Protein AF-A0A7I8D4M9-F1 (afdb_monomer_lite)

Structure (mmCIF, N/CA/C/O backbone):
data_AF-A0A7I8D4M9-F1
#
_entry.id   AF-A0A7I8D4M9-F1
#
loop_
_atom_site.group_PDB
_atom_site.id
_atom_site.type_symbol
_atom_site.label_atom_id
_atom_site.label_alt_id
_atom_site.label_comp_id
_atom_site.label_asym_id
_atom_site.label_entity_id
_atom_site.label_seq_id
_atom_site.pdbx_PDB_ins_code
_atom_site.Cartn_x
_atom_site.Cartn_y
_atom_site.Cartn_z
_atom_site.occupancy
_atom_site.B_iso_or_equiv
_atom_site.auth_seq_id
_atom_site.auth_comp_id
_atom_site.auth_asym_id
_atom_site.auth_atom_id
_atom_site.pdbx_PDB_model_num
ATOM 1 N N . MET A 1 1 ? 9.112 -15.904 11.312 1.00 59.53 1 MET A N 1
ATOM 2 C CA . MET A 1 1 ? 8.149 -14.892 10.815 1.00 59.53 1 MET A CA 1
ATOM 3 C C . MET A 1 1 ? 8.445 -14.409 9.393 1.00 59.53 1 MET A C 1
ATOM 5 O O . MET A 1 1 ? 7.535 -14.481 8.584 1.00 59.53 1 MET A O 1
ATOM 9 N N . GLN A 1 2 ? 9.667 -13.976 9.039 1.00 61.62 2 GLN A N 1
ATOM 10 C CA . GLN A 1 2 ? 9.954 -13.484 7.671 1.00 61.62 2 GLN A CA 1
ATOM 11 C C . GLN A 1 2 ? 9.828 -14.543 6.557 1.00 61.62 2 GLN A C 1
ATOM 13 O O . GLN A 1 2 ? 9.344 -14.219 5.479 1.00 61.62 2 GLN A O 1
ATOM 18 N N . GLN A 1 3 ? 10.202 -15.807 6.803 1.00 69.31 3 GLN A N 1
ATOM 19 C CA . GLN A 1 3 ? 10.140 -16.847 5.761 1.00 69.31 3 GLN A CA 1
ATOM 20 C C . GLN A 1 3 ? 8.714 -17.118 5.256 1.00 69.31 3 GLN A C 1
ATOM 22 O O . GLN A 1 3 ? 8.524 -17.227 4.054 1.00 69.31 3 GLN A O 1
ATOM 27 N N . PHE A 1 4 ? 7.714 -17.163 6.143 1.00 75.75 4 PHE A N 1
ATOM 28 C CA . PHE A 1 4 ? 6.316 -17.372 5.742 1.00 75.75 4 PHE A CA 1
ATOM 29 C C . PHE A 1 4 ? 5.778 -16.189 4.929 1.00 75.75 4 PHE A C 1
ATOM 31 O O . PHE A 1 4 ? 5.164 -16.372 3.886 1.00 75.75 4 PHE A O 1
ATOM 38 N N . PHE A 1 5 ? 6.071 -14.966 5.375 1.00 74.75 5 PHE A N 1
ATOM 39 C CA . PHE A 1 5 ? 5.655 -13.738 4.697 1.00 74.75 5 PHE A CA 1
ATOM 40 C C . PHE A 1 5 ? 6.165 -13.666 3.248 1.00 74.75 5 PHE A C 1
ATOM 42 O O . PHE A 1 5 ? 5.432 -13.256 2.352 1.00 74.75 5 PHE A O 1
ATOM 49 N N . ASN A 1 6 ? 7.389 -14.144 3.006 1.00 77.62 6 ASN A N 1
ATOM 50 C CA . ASN A 1 6 ? 8.009 -14.170 1.681 1.00 77.62 6 ASN A CA 1
ATOM 51 C C . ASN A 1 6 ? 7.518 -15.310 0.772 1.00 77.62 6 ASN A C 1
ATOM 53 O O . ASN A 1 6 ? 7.795 -15.274 -0.422 1.00 77.62 6 ASN A O 1
ATOM 57 N N . GLN A 1 7 ? 6.806 -16.304 1.310 1.00 79.75 7 GLN A N 1
ATOM 58 C CA . GLN A 1 7 ? 6.222 -17.402 0.528 1.00 79.75 7 GLN A CA 1
ATOM 59 C C . GLN A 1 7 ? 4.813 -17.083 0.006 1.00 79.75 7 GLN A C 1
ATOM 61 O O . GLN A 1 7 ? 4.296 -17.817 -0.833 1.00 79.75 7 GLN A O 1
ATOM 66 N N . ILE A 1 8 ? 4.191 -15.997 0.477 1.00 82.12 8 ILE A N 1
ATOM 67 C CA . ILE A 1 8 ? 2.875 -15.554 0.006 1.00 82.12 8 ILE A CA 1
ATOM 68 C C . ILE A 1 8 ? 3.016 -14.981 -1.408 1.00 82.12 8 ILE A C 1
ATOM 70 O O . ILE A 1 8 ? 3.770 -14.032 -1.633 1.00 82.12 8 ILE A O 1
ATOM 74 N N . SER A 1 9 ? 2.277 -15.551 -2.360 1.00 79.88 9 SER A N 1
ATOM 75 C CA . SER A 1 9 ? 2.272 -15.115 -3.761 1.00 79.88 9 SER A CA 1
ATOM 76 C C . SER A 1 9 ? 1.596 -13.761 -3.974 1.00 79.88 9 SER A C 1
ATOM 78 O O . SER A 1 9 ? 1.937 -13.062 -4.932 1.00 79.88 9 SER A O 1
ATOM 80 N N . ASP A 1 10 ? 0.663 -13.401 -3.093 1.00 81.12 10 ASP A N 1
ATOM 81 C CA . ASP A 1 10 ? -0.030 -12.115 -3.111 1.00 81.12 10 ASP A CA 1
ATOM 82 C C . ASP A 1 10 ? 0.898 -10.969 -2.705 1.00 81.12 10 ASP A C 1
ATOM 84 O O . ASP A 1 10 ? 1.886 -11.150 -1.987 1.00 81.12 10 ASP A O 1
ATOM 88 N N . ILE A 1 11 ? 0.568 -9.763 -3.160 1.00 80.50 11 ILE A N 1
ATOM 89 C CA . ILE A 1 11 ? 1.278 -8.539 -2.789 1.00 80.50 11 ILE A CA 1
ATOM 90 C C . ILE A 1 11 ? 0.870 -8.169 -1.360 1.00 80.50 11 ILE A C 1
ATOM 92 O O . ILE A 1 11 ? -0.274 -7.790 -1.119 1.00 80.50 11 ILE A O 1
ATOM 96 N N . VAL A 1 12 ? 1.806 -8.254 -0.408 1.00 83.31 12 VAL A N 1
ATOM 97 C CA . VAL A 1 12 ? 1.542 -7.901 0.995 1.00 83.31 12 VAL A CA 1
ATOM 98 C C . VAL A 1 12 ? 2.494 -6.815 1.474 1.00 83.31 12 VAL A C 1
ATOM 100 O O . VAL A 1 12 ? 3.712 -6.998 1.524 1.00 83.31 12 VAL A O 1
ATOM 103 N N . VAL A 1 13 ? 1.920 -5.691 1.898 1.00 85.06 13 VAL A N 1
ATOM 104 C CA . VAL A 1 13 ? 2.640 -4.532 2.431 1.00 85.06 13 VAL A CA 1
ATOM 105 C C . VAL A 1 13 ? 2.193 -4.268 3.863 1.00 85.06 13 VAL A C 1
ATOM 107 O O . VAL A 1 13 ? 0.999 -4.231 4.153 1.00 85.06 13 VAL A O 1
ATOM 110 N N . ARG A 1 14 ? 3.153 -4.044 4.763 1.00 87.38 14 ARG A N 1
ATOM 111 C CA . ARG A 1 14 ? 2.895 -3.526 6.107 1.00 87.38 14 ARG A CA 1
ATOM 112 C C . ARG A 1 14 ? 3.229 -2.044 6.159 1.00 87.38 14 ARG A C 1
ATOM 114 O O . ARG A 1 14 ? 4.310 -1.620 5.738 1.00 87.38 14 ARG A O 1
ATOM 121 N N . MET A 1 15 ? 2.306 -1.277 6.725 1.00 89.31 15 MET A N 1
ATOM 122 C CA . MET A 1 15 ? 2.427 0.166 6.859 1.00 89.31 15 MET A CA 1
ATOM 123 C C . MET A 1 15 ? 2.257 0.591 8.312 1.00 89.31 15 MET A C 1
ATOM 125 O O . MET A 1 15 ? 1.446 0.021 9.043 1.00 89.31 15 MET A O 1
ATOM 129 N N . LYS A 1 16 ? 2.996 1.622 8.708 1.00 89.38 16 LYS A N 1
ATOM 130 C CA . LYS A 1 16 ? 2.790 2.327 9.968 1.00 89.38 16 LYS A CA 1
ATOM 131 C C . LYS A 1 16 ? 1.743 3.410 9.764 1.00 89.38 16 LYS A C 1
ATOM 133 O O . LYS A 1 16 ? 1.841 4.189 8.816 1.00 89.38 16 LYS A O 1
ATOM 138 N N . VAL A 1 17 ? 0.775 3.466 10.672 1.00 88.75 17 VAL A N 1
ATOM 139 C CA . VAL A 1 17 ? -0.164 4.587 10.767 1.00 88.75 17 VAL A CA 1
ATOM 140 C C . VAL A 1 17 ? 0.483 5.660 11.634 1.00 88.75 17 VAL A C 1
ATOM 142 O O . VAL A 1 17 ? 0.834 5.403 12.786 1.00 88.75 17 VAL A O 1
ATOM 145 N N . GLU A 1 18 ? 0.674 6.844 11.070 1.00 87.12 18 GLU A N 1
ATOM 146 C CA . GLU A 1 18 ? 1.172 8.021 11.775 1.00 87.12 18 GLU A CA 1
ATOM 147 C C . GLU A 1 18 ? 0.025 8.966 12.149 1.00 87.12 18 GLU A C 1
ATOM 149 O O . GLU A 1 18 ? -1.153 8.702 11.884 1.00 87.12 18 GLU A O 1
ATOM 154 N N . THR A 1 19 ? 0.367 10.077 12.803 1.00 81.19 19 THR A N 1
ATOM 155 C CA . THR A 1 19 ? -0.586 11.146 13.110 1.00 81.19 19 THR A CA 1
ATOM 156 C C . THR A 1 19 ? -1.288 11.625 11.840 1.00 81.19 19 THR A C 1
ATOM 158 O O . THR A 1 19 ? -0.706 11.604 10.757 1.00 81.19 19 THR A O 1
ATOM 161 N N . GLU A 1 20 ? -2.542 12.058 11.983 1.00 82.81 20 GLU A N 1
ATOM 162 C CA . GLU A 1 20 ? -3.356 12.591 10.877 1.00 82.81 20 GLU A CA 1
ATOM 163 C C . GLU A 1 20 ? -3.667 11.573 9.760 1.00 82.81 20 GLU A C 1
ATOM 165 O O . GLU A 1 20 ? -3.935 11.963 8.628 1.00 82.81 20 GLU A O 1
ATOM 170 N N . ASN A 1 21 ? -3.673 10.267 10.070 1.00 82.50 21 ASN A N 1
ATOM 171 C CA . ASN A 1 21 ? -3.902 9.188 9.095 1.00 82.50 21 ASN A CA 1
ATOM 172 C C . ASN A 1 21 ? -2.925 9.246 7.912 1.00 82.50 21 ASN A C 1
ATOM 174 O O . ASN A 1 21 ? -3.312 9.114 6.752 1.00 82.50 21 ASN A O 1
ATOM 178 N N . ARG A 1 22 ? -1.641 9.443 8.209 1.00 88.81 22 ARG A N 1
ATOM 179 C CA . ARG A 1 22 ? -0.566 9.297 7.224 1.00 88.81 22 ARG A CA 1
ATOM 180 C C . ARG A 1 22 ? -0.009 7.880 7.290 1.00 88.81 22 ARG A C 1
ATOM 182 O O . ARG A 1 22 ? 0.069 7.293 8.368 1.00 88.81 22 ARG A O 1
ATOM 189 N N . PHE A 1 23 ? 0.367 7.316 6.145 1.00 91.94 23 PHE A N 1
ATOM 190 C CA . PHE A 1 23 ? 0.731 5.901 6.045 1.00 91.94 23 PHE A CA 1
ATOM 191 C C . PHE A 1 23 ? 2.158 5.748 5.525 1.00 91.94 23 PHE A C 1
ATOM 193 O O . PHE A 1 23 ? 2.463 6.145 4.401 1.00 91.94 23 PHE A O 1
ATOM 200 N N . ARG A 1 24 ? 3.040 5.162 6.342 1.00 92.88 24 ARG A N 1
ATOM 201 C CA . ARG A 1 24 ? 4.459 4.953 6.017 1.00 92.88 24 ARG A CA 1
ATOM 202 C C . ARG A 1 24 ? 4.729 3.497 5.677 1.00 92.88 24 ARG A C 1
ATOM 204 O O . ARG A 1 24 ? 4.351 2.617 6.445 1.00 92.88 24 ARG A O 1
ATOM 211 N N . TYR A 1 25 ? 5.422 3.232 4.575 1.00 92.19 25 TYR A N 1
ATOM 212 C CA . TYR A 1 25 ? 5.844 1.875 4.223 1.00 92.19 25 TYR A CA 1
ATOM 213 C C . TYR A 1 25 ? 6.887 1.359 5.221 1.00 92.19 25 TYR A C 1
ATOM 215 O O . TYR A 1 25 ? 7.946 1.965 5.366 1.00 92.19 25 TYR A O 1
ATOM 223 N N . GLU A 1 26 ? 6.624 0.237 5.893 1.00 90.38 26 GLU A N 1
ATOM 224 C CA . GLU A 1 26 ? 7.602 -0.391 6.796 1.00 90.38 26 GLU A CA 1
ATOM 225 C C . GLU A 1 26 ? 8.261 -1.622 6.183 1.00 90.38 26 GLU A C 1
ATOM 227 O O . GLU A 1 26 ? 9.456 -1.849 6.363 1.00 90.38 26 GLU A O 1
ATOM 232 N N . MET A 1 27 ? 7.467 -2.460 5.517 1.00 87.19 27 MET A N 1
ATOM 233 C CA . MET A 1 27 ? 7.911 -3.755 5.018 1.00 87.19 27 MET A CA 1
ATOM 234 C C . MET A 1 27 ? 6.999 -4.212 3.886 1.00 87.19 27 MET A C 1
ATOM 236 O O . MET A 1 27 ? 5.805 -3.924 3.888 1.00 87.19 27 MET A O 1
ATOM 240 N N . ALA A 1 28 ? 7.543 -4.982 2.954 1.00 86.44 28 ALA A N 1
ATOM 241 C CA . ALA A 1 28 ? 6.777 -5.658 1.919 1.00 86.44 28 ALA A CA 1
ATOM 242 C C . ALA A 1 28 ? 7.367 -7.048 1.669 1.00 86.44 28 ALA A C 1
ATOM 244 O O . ALA A 1 28 ? 8.556 -7.259 1.933 1.00 86.44 28 ALA A O 1
ATOM 245 N N . ASN A 1 29 ? 6.539 -8.003 1.245 1.00 85.62 29 ASN A N 1
ATOM 246 C CA . ASN A 1 29 ? 7.022 -9.345 0.923 1.00 85.62 29 ASN A CA 1
ATOM 247 C C . ASN A 1 29 ? 7.758 -9.351 -0.425 1.00 85.62 29 ASN A C 1
ATOM 249 O O . ASN A 1 29 ? 7.696 -8.388 -1.191 1.00 85.62 29 ASN A O 1
ATOM 253 N N . GLU A 1 30 ? 8.455 -10.447 -0.730 1.00 83.56 30 GLU A N 1
ATOM 254 C CA . GLU A 1 30 ? 9.193 -10.573 -1.997 1.00 83.56 30 GLU A CA 1
ATOM 255 C C . GLU A 1 30 ? 8.284 -10.414 -3.228 1.00 83.56 30 GLU A C 1
ATOM 257 O O . GLU A 1 30 ? 8.709 -9.842 -4.229 1.00 83.56 30 GLU A O 1
ATOM 262 N N . SER A 1 31 ? 7.014 -10.826 -3.146 1.00 80.94 31 SER A N 1
ATOM 263 C CA . SER A 1 31 ? 6.041 -10.659 -4.233 1.00 80.94 31 SER A CA 1
ATOM 264 C C . SER A 1 31 ? 5.799 -9.188 -4.590 1.00 80.94 31 SER A C 1
ATOM 266 O O . SER A 1 31 ? 5.772 -8.854 -5.775 1.00 80.94 31 SER A O 1
ATOM 268 N N . VAL A 1 32 ? 5.704 -8.283 -3.605 1.00 77.88 32 VAL A N 1
ATOM 269 C CA . VAL A 1 32 ? 5.620 -6.828 -3.861 1.00 77.88 32 VAL A CA 1
ATOM 270 C C . VAL A 1 32 ? 6.870 -6.329 -4.567 1.00 77.88 32 VAL A C 1
ATOM 272 O O . VAL A 1 32 ? 6.774 -5.557 -5.511 1.00 77.88 32 VAL A O 1
ATOM 275 N N . LEU A 1 33 ? 8.044 -6.780 -4.130 1.00 76.12 33 LEU A N 1
ATOM 276 C CA . LEU A 1 33 ? 9.313 -6.304 -4.676 1.00 76.12 33 LEU A CA 1
ATOM 277 C C . LEU A 1 33 ? 9.544 -6.757 -6.119 1.00 76.12 33 LEU A C 1
ATOM 279 O O . LEU A 1 33 ? 10.270 -6.095 -6.856 1.00 76.12 33 LEU A O 1
ATOM 283 N N . GLN A 1 34 ? 8.937 -7.875 -6.518 1.00 77.69 34 GLN A N 1
ATOM 284 C CA . GLN A 1 34 ? 9.030 -8.403 -7.877 1.00 77.69 34 GLN A CA 1
ATOM 285 C C . GLN A 1 34 ? 7.943 -7.859 -8.811 1.00 77.69 34 GLN A C 1
ATOM 287 O O . GLN A 1 34 ? 8.192 -7.725 -10.007 1.00 77.69 34 GLN A O 1
ATOM 292 N N . LYS A 1 35 ? 6.734 -7.600 -8.296 1.00 73.81 35 LYS A N 1
ATOM 293 C CA . LYS A 1 35 ? 5.532 -7.368 -9.123 1.00 73.81 35 LYS A CA 1
ATOM 294 C C . LYS A 1 35 ? 4.803 -6.056 -8.835 1.00 73.81 35 LYS A C 1
ATOM 296 O O . LYS A 1 35 ? 3.940 -5.661 -9.612 1.00 73.81 35 LYS A O 1
ATOM 301 N N . GLY A 1 36 ? 5.088 -5.421 -7.706 1.00 73.69 36 GLY A N 1
ATOM 302 C CA . GLY A 1 36 ? 4.372 -4.250 -7.219 1.00 73.69 36 GLY A CA 1
ATOM 303 C C . GLY A 1 36 ? 4.977 -2.923 -7.669 1.00 73.69 36 GLY A C 1
ATOM 304 O O . GLY A 1 36 ? 6.018 -2.854 -8.319 1.00 73.69 36 GLY A O 1
ATOM 305 N N . SER A 1 37 ? 4.312 -1.843 -7.265 1.00 72.25 37 SER A N 1
ATOM 306 C CA . SER A 1 37 ? 4.739 -0.457 -7.492 1.00 72.25 37 SER A CA 1
ATOM 307 C C . SER A 1 37 ? 5.708 0.069 -6.426 1.00 72.25 37 SER A C 1
ATOM 309 O O . SER A 1 37 ? 6.191 1.196 -6.541 1.00 72.25 37 SER A O 1
ATOM 311 N N . VAL A 1 38 ? 6.004 -0.735 -5.394 1.00 79.31 38 VAL A N 1
ATOM 312 C CA . VAL A 1 38 ? 6.845 -0.346 -4.257 1.00 79.31 38 VAL A CA 1
ATOM 313 C C . VAL A 1 38 ? 8.123 -1.182 -4.214 1.00 79.31 38 VAL A C 1
ATOM 315 O O . VAL A 1 38 ? 8.077 -2.408 -4.240 1.00 79.31 38 VAL A O 1
ATOM 318 N N . SER A 1 39 ? 9.274 -0.523 -4.089 1.00 82.88 39 SER A N 1
ATOM 319 C CA . SER A 1 39 ? 10.587 -1.151 -3.939 1.00 82.88 39 SER A CA 1
ATOM 320 C C . SER A 1 39 ? 11.195 -0.869 -2.559 1.00 82.88 39 SER A C 1
ATOM 322 O O . SER A 1 39 ? 10.766 0.037 -1.842 1.00 82.88 39 SER A O 1
ATOM 324 N N . ARG A 1 40 ? 12.243 -1.615 -2.176 1.00 84.06 40 ARG A N 1
ATOM 325 C CA . ARG A 1 40 ? 12.881 -1.477 -0.849 1.00 84.06 40 ARG A CA 1
ATOM 326 C C . ARG A 1 40 ? 13.366 -0.051 -0.550 1.00 84.06 40 ARG A C 1
ATOM 328 O O . ARG A 1 40 ? 13.404 0.336 0.611 1.00 84.06 40 ARG A O 1
ATOM 335 N N . ASN A 1 41 ? 13.712 0.742 -1.570 1.00 86.44 41 ASN A N 1
ATOM 336 C CA . ASN A 1 41 ? 14.188 2.123 -1.397 1.00 86.44 41 ASN A CA 1
ATOM 337 C C . ASN A 1 41 ? 13.095 3.120 -0.951 1.00 86.44 41 ASN A C 1
ATOM 339 O O . ASN A 1 41 ? 13.397 4.277 -0.652 1.00 86.44 41 ASN A O 1
ATOM 343 N N . GLN A 1 42 ? 11.831 2.695 -0.943 1.00 89.75 42 GLN A N 1
ATOM 344 C CA . GLN A 1 42 ? 10.686 3.488 -0.501 1.00 89.75 42 GLN A CA 1
ATOM 345 C C . GLN A 1 42 ? 10.247 3.123 0.921 1.00 89.75 42 GLN A C 1
ATOM 347 O O . GLN A 1 42 ? 9.368 3.782 1.473 1.00 89.75 42 GLN A O 1
ATOM 352 N N . PHE A 1 43 ? 10.863 2.119 1.553 1.00 91.62 43 PHE A N 1
ATOM 353 C CA . PHE A 1 43 ? 10.635 1.861 2.971 1.00 91.62 43 PHE A CA 1
ATOM 354 C C . PHE A 1 43 ? 11.084 3.060 3.804 1.00 91.62 43 PHE A C 1
ATOM 356 O O . PHE A 1 43 ? 12.103 3.692 3.534 1.00 91.62 43 PHE A O 1
ATOM 363 N N . GLY A 1 44 ? 10.278 3.395 4.804 1.00 92.81 44 GLY A N 1
ATOM 364 C CA . GLY A 1 44 ? 10.424 4.616 5.576 1.00 92.81 44 GLY A CA 1
ATOM 365 C C . GLY A 1 44 ? 9.835 5.854 4.904 1.00 92.81 44 GLY A C 1
ATOM 366 O O . GLY A 1 44 ? 9.848 6.892 5.548 1.00 92.81 44 GLY A O 1
ATOM 367 N N . LYS A 1 45 ? 9.282 5.785 3.686 1.00 94.75 45 LYS A N 1
ATOM 368 C CA . LYS A 1 45 ? 8.575 6.905 3.039 1.00 94.75 45 LYS A CA 1
ATOM 369 C C . LYS A 1 45 ? 7.062 6.788 3.196 1.00 94.75 45 LYS A C 1
ATOM 371 O O . LYS A 1 45 ? 6.523 5.691 3.365 1.00 94.75 45 LYS A O 1
ATOM 376 N N . LEU A 1 46 ? 6.385 7.925 3.146 1.00 94.69 46 LEU A N 1
ATOM 377 C CA . LEU A 1 46 ? 4.932 8.035 3.141 1.00 94.69 46 LEU A CA 1
ATOM 378 C C . LEU A 1 46 ? 4.358 7.796 1.747 1.00 94.69 46 LEU A C 1
ATOM 380 O O . LEU A 1 46 ? 5.046 7.968 0.743 1.00 94.69 46 LEU A O 1
ATOM 384 N N . VAL A 1 47 ? 3.078 7.431 1.681 1.00 93.19 47 VAL A N 1
ATOM 385 C CA . VAL A 1 47 ? 2.352 7.224 0.414 1.00 93.19 47 VAL A CA 1
ATOM 386 C C . VAL A 1 47 ? 2.520 8.415 -0.533 1.00 93.19 47 VAL A C 1
ATOM 388 O O . VAL A 1 47 ? 2.860 8.219 -1.697 1.00 93.19 47 VAL A O 1
ATOM 391 N N . GLU A 1 48 ? 2.359 9.641 -0.033 1.00 94.62 48 GLU A N 1
ATOM 392 C CA . GLU A 1 48 ? 2.494 10.879 -0.810 1.00 94.62 48 GLU A CA 1
ATOM 393 C C . GLU A 1 48 ? 3.926 11.219 -1.248 1.00 94.62 48 GLU A C 1
ATOM 395 O O . GLU A 1 48 ? 4.109 12.036 -2.144 1.00 94.62 48 GLU A O 1
ATOM 400 N N . GLU A 1 49 ? 4.941 10.593 -0.650 1.00 93.81 49 GLU A N 1
ATOM 401 C CA . GLU A 1 49 ? 6.346 10.745 -1.056 1.00 93.81 49 GLU A CA 1
ATOM 402 C C . GLU A 1 49 ? 6.749 9.729 -2.136 1.00 93.81 49 GLU A C 1
ATOM 404 O O . GLU A 1 49 ? 7.808 9.851 -2.754 1.00 93.81 49 GLU A O 1
ATO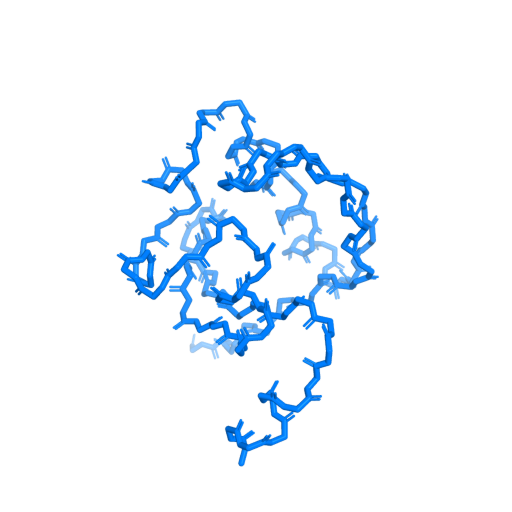M 409 N N . VAL A 1 50 ? 5.937 8.686 -2.322 1.00 91.38 50 VAL A N 1
ATOM 410 C CA . VAL A 1 50 ? 6.211 7.565 -3.229 1.00 91.38 50 VAL A CA 1
ATOM 411 C C . VAL A 1 50 ? 5.434 7.695 -4.532 1.00 91.38 50 VAL A C 1
ATOM 413 O O . VAL A 1 50 ? 5.943 7.326 -5.589 1.00 91.38 50 VAL A O 1
ATOM 416 N N . HIS A 1 51 ? 4.216 8.223 -4.454 1.00 89.38 51 HIS A N 1
ATOM 417 C CA . HIS A 1 51 ? 3.237 8.173 -5.531 1.00 89.38 51 HIS A CA 1
ATOM 418 C C . HIS A 1 51 ? 2.849 9.564 -6.043 1.00 89.38 51 HIS A C 1
ATOM 420 O O . HIS A 1 51 ? 2.881 10.530 -5.277 1.00 89.38 51 HIS A O 1
ATOM 426 N N . PRO A 1 52 ? 2.412 9.689 -7.313 1.00 91.19 52 PRO A N 1
ATOM 427 C CA . PRO A 1 52 ? 1.806 10.918 -7.815 1.00 91.19 52 PRO A CA 1
ATOM 428 C C . PRO A 1 52 ? 0.636 11.369 -6.934 1.00 91.19 52 PRO A C 1
ATOM 430 O O . PRO A 1 52 ? -0.113 10.546 -6.409 1.00 91.19 52 PRO A O 1
ATOM 433 N N . LYS A 1 53 ? 0.453 12.687 -6.806 1.00 91.50 53 LYS A N 1
ATOM 434 C CA . LYS A 1 53 ? -0.474 13.304 -5.842 1.00 91.50 53 LYS A CA 1
ATOM 435 C C . LYS A 1 53 ? -1.890 12.724 -5.878 1.00 91.50 53 LYS A C 1
ATOM 437 O O . LYS A 1 53 ? -2.469 12.474 -4.824 1.00 91.50 53 LYS A O 1
ATOM 442 N N . GLU A 1 54 ? -2.451 12.542 -7.069 1.00 91.00 54 GLU A N 1
ATOM 443 C CA . GLU A 1 54 ? -3.817 12.036 -7.262 1.00 91.00 54 GLU A CA 1
ATOM 444 C C . GLU A 1 54 ? -3.953 10.606 -6.740 1.00 91.00 54 GLU A C 1
ATOM 446 O O . GLU A 1 54 ? -4.847 10.302 -5.951 1.00 91.00 54 GLU A O 1
ATOM 451 N N . TYR A 1 55 ? -2.991 9.761 -7.098 1.00 89.75 55 TYR A N 1
ATOM 452 C CA . TYR A 1 55 ? -2.940 8.369 -6.685 1.00 89.75 55 TYR A CA 1
ATOM 453 C C . TYR A 1 55 ? -2.680 8.221 -5.179 1.00 89.75 55 TYR A C 1
ATOM 455 O O . TYR A 1 55 ? -3.380 7.487 -4.483 1.00 89.75 55 TYR A O 1
ATOM 463 N N . ALA A 1 56 ? -1.747 9.006 -4.635 1.00 91.81 56 ALA A N 1
ATOM 464 C CA . ALA A 1 56 ? -1.496 9.055 -3.200 1.00 91.81 56 ALA A CA 1
ATOM 465 C C . 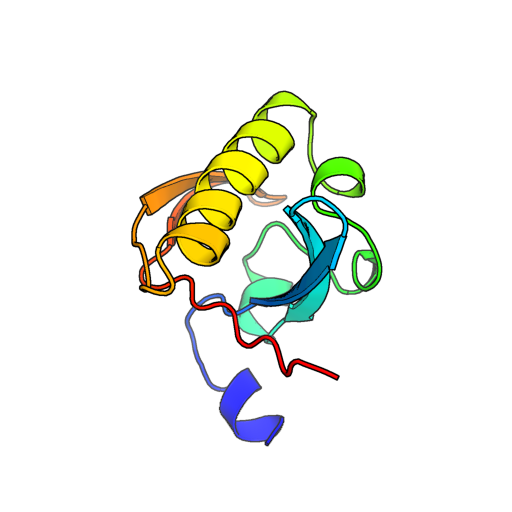ALA A 1 56 ? -2.738 9.494 -2.408 1.00 91.81 56 ALA A C 1
ATOM 467 O O . ALA A 1 56 ? -3.042 8.933 -1.356 1.00 91.81 56 ALA A O 1
ATOM 468 N N . SER A 1 57 ? -3.472 10.482 -2.928 1.00 92.50 57 SER A N 1
ATOM 469 C CA . SER A 1 57 ? -4.699 10.991 -2.310 1.00 92.50 57 SER A CA 1
ATOM 470 C 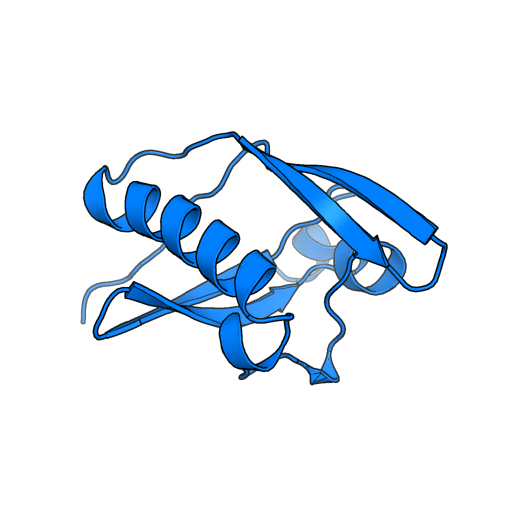C . SER A 1 57 ? -5.803 9.932 -2.307 1.00 92.50 57 SER A C 1
ATOM 472 O O . SER A 1 57 ? -6.466 9.749 -1.286 1.00 92.50 57 SER A O 1
ATOM 474 N N . PHE A 1 58 ? -5.958 9.192 -3.410 1.00 91.62 58 PHE A N 1
ATOM 475 C CA . PHE A 1 58 ? -6.868 8.049 -3.500 1.00 91.62 58 PHE A CA 1
ATOM 476 C C . PHE A 1 58 ? -6.535 6.966 -2.461 1.00 91.62 58 PHE A C 1
ATOM 478 O O . PHE A 1 58 ? -7.405 6.580 -1.675 1.00 91.62 58 PHE A O 1
ATOM 485 N N . LEU A 1 59 ? -5.273 6.526 -2.393 1.00 90.75 59 LEU A N 1
ATOM 486 C CA . LEU A 1 59 ? -4.838 5.508 -1.432 1.00 90.75 59 LEU A CA 1
ATOM 487 C C . LEU A 1 59 ? -5.037 5.971 0.016 1.00 90.75 59 LEU A C 1
ATOM 489 O O . LEU A 1 59 ? -5.647 5.258 0.811 1.00 90.75 59 LEU A O 1
ATOM 493 N N . ASN A 1 60 ? -4.614 7.193 0.355 1.00 91.75 60 ASN A N 1
ATOM 494 C CA . ASN A 1 60 ? -4.791 7.755 1.696 1.00 91.75 60 ASN A CA 1
ATOM 495 C C . ASN A 1 60 ? -6.274 7.847 2.095 1.00 91.75 60 ASN A C 1
ATOM 497 O O . ASN A 1 60 ? -6.616 7.576 3.250 1.00 91.75 60 ASN A O 1
ATOM 501 N N . GLN A 1 61 ? -7.172 8.163 1.154 1.00 91.44 61 GLN A N 1
ATOM 502 C CA . GLN A 1 61 ? -8.614 8.161 1.404 1.00 91.44 61 GLN A CA 1
ATOM 503 C C . GLN A 1 61 ? -9.120 6.757 1.757 1.00 91.44 61 GLN A C 1
ATOM 505 O O . GLN A 1 61 ? -9.836 6.601 2.747 1.00 91.44 61 GLN A O 1
ATOM 510 N N . LYS A 1 62 ? -8.742 5.729 0.986 1.00 90.38 62 LYS A N 1
ATOM 511 C CA . LYS A 1 62 ? -9.131 4.334 1.255 1.00 90.38 62 LYS A CA 1
ATOM 512 C C . LYS A 1 62 ? -8.562 3.846 2.583 1.00 90.38 62 LYS A C 1
ATOM 514 O O . LYS A 1 62 ? -9.286 3.291 3.404 1.00 90.38 62 LYS A O 1
ATOM 519 N N . TYR A 1 63 ? -7.289 4.116 2.844 1.00 89.62 63 TYR A N 1
ATOM 520 C CA . TYR A 1 63 ? -6.611 3.660 4.054 1.00 89.62 63 TYR A CA 1
ATOM 521 C C . TYR A 1 63 ? -7.188 4.313 5.315 1.00 89.62 63 TYR A C 1
ATOM 523 O O . TYR A 1 63 ? -7.374 3.652 6.340 1.00 89.62 63 TYR A O 1
ATOM 531 N N . SER A 1 64 ? -7.580 5.586 5.224 1.00 88.44 64 SER A N 1
ATOM 532 C CA . SER A 1 64 ? -8.252 6.295 6.317 1.00 88.44 64 SER A CA 1
ATOM 533 C C . SER A 1 64 ? -9.605 5.679 6.686 1.00 88.44 64 SER A C 1
ATOM 535 O O . SER A 1 64 ? -9.975 5.698 7.861 1.00 88.44 64 SER A O 1
ATOM 537 N N . GLN A 1 65 ? -10.323 5.072 5.732 1.00 86.62 65 GLN A N 1
ATOM 538 C CA . GLN A 1 65 ? -11.585 4.378 6.025 1.00 86.62 65 GLN A CA 1
ATOM 539 C C . GLN A 1 65 ? -11.369 3.189 6.967 1.00 86.62 65 GLN A C 1
ATOM 541 O O . GLN A 1 65 ?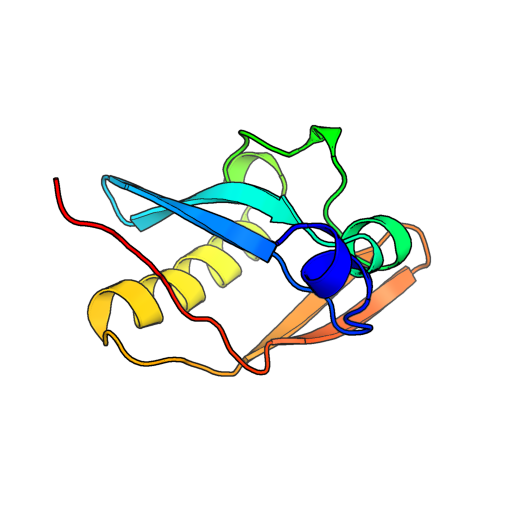 -12.187 2.974 7.857 1.00 86.62 65 GLN A O 1
ATOM 546 N N . VAL A 1 66 ? -10.248 2.468 6.844 1.00 81.81 66 VAL A N 1
ATOM 547 C CA . VAL A 1 66 ? -9.901 1.358 7.753 1.00 81.81 66 VAL A CA 1
ATOM 548 C C . VAL A 1 66 ? -9.563 1.867 9.150 1.00 81.81 66 VAL A C 1
ATOM 550 O O . VAL A 1 66 ? -9.997 1.276 10.137 1.00 81.81 66 VAL A O 1
ATOM 553 N N . SER A 1 67 ? -8.825 2.977 9.244 1.00 72.19 67 SER A N 1
ATOM 554 C CA . SER A 1 67 ? -8.468 3.599 10.530 1.00 72.19 67 SER A CA 1
ATOM 555 C C . SER A 1 67 ? -9.720 4.008 11.312 1.00 72.19 67 SER A C 1
ATOM 557 O O . SER A 1 67 ? -9.824 3.765 12.517 1.00 72.19 67 SER A O 1
ATOM 559 N N . PHE A 1 68 ? -10.712 4.554 10.604 1.00 71.31 68 PHE A N 1
ATOM 560 C CA . PHE A 1 68 ? -11.977 4.981 11.190 1.00 71.31 68 PHE A CA 1
ATOM 561 C C . PHE A 1 68 ? -12.922 3.811 11.504 1.00 71.31 68 PHE A C 1
ATOM 563 O O . PHE A 1 68 ? -13.423 3.708 12.623 1.00 71.31 68 PHE A O 1
ATOM 570 N N . ALA A 1 69 ? -13.155 2.915 10.540 1.00 72.06 69 ALA A N 1
ATOM 571 C CA . ALA A 1 69 ? -14.113 1.821 10.681 1.00 72.06 69 ALA A CA 1
ATOM 572 C C . ALA A 1 69 ? -13.604 0.695 11.595 1.00 72.06 69 ALA A C 1
ATOM 574 O O . ALA A 1 69 ? -14.408 -0.057 12.139 1.00 72.06 69 ALA A O 1
ATOM 575 N N . LYS A 1 70 ? -12.278 0.567 11.769 1.00 71.31 70 LYS A N 1
ATOM 576 C CA . LYS A 1 70 ? -11.608 -0.567 12.439 1.00 71.31 70 LYS A CA 1
ATOM 577 C C . LYS A 1 70 ? -11.978 -1.934 11.857 1.00 71.31 70 LYS A C 1
ATOM 579 O O . LYS A 1 70 ? -11.788 -2.965 12.501 1.00 71.31 70 LYS A O 1
ATOM 584 N N . THR A 1 71 ? -12.484 -1.949 10.632 1.00 76.06 71 THR A N 1
ATOM 585 C CA . THR A 1 71 ? -12.804 -3.145 9.863 1.00 76.06 71 THR A CA 1
ATOM 586 C C . THR A 1 71 ? -11.912 -3.186 8.634 1.00 76.06 71 THR A C 1
ATOM 588 O O . THR A 1 71 ? -11.437 -2.156 8.156 1.00 76.06 71 THR A O 1
ATOM 591 N N . SER A 1 72 ? -11.653 -4.388 8.126 1.00 83.44 72 SER A N 1
ATOM 592 C CA . SER A 1 72 ? -10.961 -4.520 6.850 1.00 83.44 72 SER A CA 1
ATOM 593 C C . SER A 1 72 ? -11.852 -4.069 5.701 1.00 83.44 72 SER A C 1
ATOM 595 O O . SER A 1 72 ? -13.042 -4.384 5.697 1.00 83.44 72 SER A O 1
ATOM 597 N N . ILE A 1 73 ? -11.257 -3.417 4.706 1.00 84.44 73 ILE A N 1
ATOM 598 C CA . ILE A 1 73 ? -11.926 -3.095 3.442 1.00 84.44 73 ILE A CA 1
ATOM 599 C C . ILE A 1 73 ? -11.249 -3.810 2.274 1.00 84.44 73 ILE A C 1
ATOM 601 O O . ILE A 1 73 ? -10.072 -4.180 2.359 1.00 84.44 73 ILE A O 1
ATOM 605 N N . THR A 1 74 ? -12.004 -3.919 1.185 1.00 85.88 74 THR A N 1
ATOM 606 C CA . THR A 1 74 ? -11.556 -4.381 -0.128 1.00 85.88 74 THR A CA 1
ATOM 607 C C . THR A 1 74 ? -11.839 -3.283 -1.144 1.00 85.88 74 THR A C 1
ATOM 609 O O . THR A 1 74 ? -12.910 -2.673 -1.102 1.00 85.88 74 THR A O 1
ATOM 612 N N . PHE A 1 75 ? -10.893 -2.995 -2.032 1.00 86.31 75 PHE A N 1
ATOM 613 C CA . PHE A 1 75 ? -11.101 -2.039 -3.118 1.00 86.31 75 PHE A CA 1
ATOM 614 C C . PHE A 1 75 ? -10.212 -2.365 -4.317 1.00 86.31 75 PHE A C 1
ATOM 616 O O . PHE A 1 75 ? -9.161 -2.984 -4.167 1.00 86.31 75 PHE A O 1
ATOM 623 N N . GLU A 1 76 ? -10.643 -1.939 -5.499 1.00 85.94 76 GLU A N 1
ATOM 624 C CA . GLU A 1 76 ? -9.839 -2.007 -6.717 1.00 85.94 76 GLU A CA 1
ATOM 625 C C . GLU A 1 76 ? -8.957 -0.774 -6.851 1.00 85.94 76 GLU A C 1
ATOM 627 O O . GLU A 1 76 ? -9.347 0.341 -6.489 1.00 85.94 76 GLU A O 1
ATOM 632 N N . ASP A 1 77 ? -7.768 -1.003 -7.382 1.00 84.38 77 ASP A N 1
ATOM 633 C CA . ASP A 1 77 ? -6.720 -0.022 -7.527 1.00 84.38 77 ASP A CA 1
ATOM 634 C C 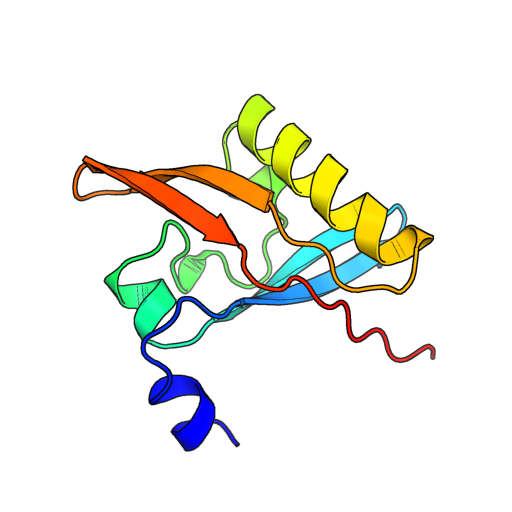. ASP A 1 77 ? -6.018 -0.181 -8.877 1.00 84.38 77 ASP A C 1
ATOM 636 O O . ASP A 1 77 ? -5.829 -1.289 -9.380 1.00 84.38 77 ASP A O 1
ATOM 640 N N . GLU A 1 78 ? -5.601 0.934 -9.463 1.00 82.00 78 GLU A N 1
ATOM 641 C CA . GLU A 1 78 ? -4.890 0.944 -10.733 1.00 82.00 78 GLU A CA 1
ATOM 642 C C . GLU A 1 78 ? -3.557 1.656 -10.571 1.00 82.00 78 GLU A C 1
ATOM 644 O O . GLU A 1 78 ? -3.498 2.854 -10.296 1.00 82.00 78 GLU A O 1
ATOM 649 N N . SER A 1 79 ? -2.470 0.923 -10.795 1.00 74.06 79 SER A N 1
ATOM 650 C CA . SER A 1 79 ? -1.119 1.456 -10.666 1.00 74.06 79 SER A CA 1
ATOM 651 C C . SER A 1 79 ? -0.325 1.274 -11.950 1.00 74.06 79 SER A C 1
ATOM 653 O O . SER A 1 79 ? -0.504 0.318 -12.710 1.00 74.06 79 SER A O 1
ATOM 655 N N . THR A 1 80 ? 0.580 2.216 -12.205 1.00 68.81 80 THR A N 1
ATOM 656 C CA . THR A 1 80 ? 1.608 2.037 -13.231 1.00 68.81 80 THR A CA 1
ATOM 657 C C . THR A 1 80 ? 2.831 1.423 -12.565 1.00 68.81 80 THR A C 1
ATOM 659 O O . THR A 1 80 ? 3.376 1.987 -11.618 1.00 68.81 80 THR A O 1
ATOM 662 N N . VAL A 1 81 ? 3.260 0.269 -13.062 1.00 68.50 81 VAL A N 1
ATOM 663 C CA . VAL A 1 81 ? 4.480 -0.428 -12.642 1.00 68.50 81 VAL A CA 1
ATOM 664 C C . VAL A 1 81 ? 5.472 -0.459 -13.812 1.00 68.50 81 VAL A C 1
ATOM 666 O O . VAL A 1 81 ? 5.073 -0.243 -14.956 1.00 68.50 81 VAL A O 1
ATOM 669 N N . PRO A 1 82 ? 6.769 -0.743 -13.589 1.00 62.59 82 PRO A N 1
ATOM 670 C CA . PRO A 1 82 ? 7.767 -0.726 -14.666 1.00 62.59 82 PRO A CA 1
ATOM 671 C C . PRO A 1 82 ? 7.439 -1.630 -15.866 1.00 62.59 82 PRO A C 1
ATOM 673 O O . PRO A 1 82 ? 7.887 -1.364 -16.976 1.00 62.59 82 PRO A O 1
ATOM 676 N N . VAL A 1 83 ? 6.649 -2.687 -15.653 1.00 63.41 83 VAL A N 1
ATOM 677 C CA . VAL A 1 83 ? 6.239 -3.646 -16.692 1.00 63.41 83 VAL A CA 1
ATOM 678 C C . VAL A 1 83 ? 4.934 -3.271 -17.413 1.00 63.41 83 VAL A C 1
ATOM 680 O O . VAL A 1 83 ? 4.504 -4.007 -18.297 1.00 63.41 83 VAL A O 1
ATOM 683 N N . GLY A 1 84 ? 4.300 -2.143 -17.066 1.00 68.94 84 GLY A N 1
ATOM 684 C CA . GLY A 1 84 ? 3.057 -1.666 -17.679 1.00 68.94 84 GLY A CA 1
ATOM 685 C C . GLY A 1 84 ? 2.002 -1.220 -16.663 1.00 68.94 84 GLY A C 1
ATOM 686 O O . GLY A 1 84 ? 2.307 -0.856 -15.529 1.00 68.94 84 GLY A O 1
ATOM 687 N N . ARG A 1 85 ? 0.730 -1.231 -17.068 1.00 67.56 85 ARG A N 1
ATOM 688 C CA . ARG A 1 85 ? -0.401 -0.940 -16.174 1.00 67.56 85 ARG A CA 1
ATOM 689 C C . ARG A 1 85 ? -0.842 -2.221 -15.473 1.00 67.56 85 ARG A C 1
ATOM 691 O O . ARG A 1 85 ? -1.031 -3.241 -16.132 1.00 67.56 85 ARG A O 1
ATOM 698 N N . VAL A 1 86 ? -1.041 -2.150 -14.162 1.00 68.25 86 VAL A N 1
ATOM 699 C CA . VAL A 1 86 ? -1.593 -3.243 -13.356 1.00 68.25 86 VAL A CA 1
ATOM 700 C C . VAL A 1 86 ? -2.871 -2.755 -12.689 1.00 68.25 86 VAL A C 1
ATOM 702 O O . VAL A 1 86 ? -2.867 -1.745 -11.987 1.00 68.25 86 VAL A O 1
ATOM 705 N N . ILE A 1 87 ? -3.957 -3.490 -12.919 1.00 70.94 87 ILE A N 1
ATOM 706 C CA . ILE A 1 87 ? -5.186 -3.384 -12.134 1.00 70.94 87 ILE A CA 1
ATOM 707 C C . ILE A 1 87 ? -5.070 -4.434 -11.034 1.00 70.94 87 ILE A C 1
ATOM 709 O O . ILE A 1 87 ? -4.883 -5.618 -11.322 1.00 70.94 87 ILE A O 1
ATOM 713 N N . GLY A 1 88 ? -5.099 -3.987 -9.786 1.00 63.97 88 GLY A N 1
ATOM 714 C CA . GLY A 1 88 ? -4.998 -4.832 -8.608 1.00 63.97 88 GLY A CA 1
ATOM 715 C C . GLY A 1 88 ? -6.267 -4.747 -7.776 1.00 63.97 88 GLY A C 1
ATOM 716 O O . GLY A 1 88 ? -6.840 -3.676 -7.604 1.00 63.97 88 GLY A O 1
ATOM 717 N N . GLN A 1 89 ? -6.687 -5.875 -7.215 1.00 69.56 89 GLN A N 1
ATOM 718 C CA . GLN A 1 89 ? -7.663 -5.881 -6.137 1.00 69.56 89 GLN A CA 1
ATOM 719 C C . GLN A 1 89 ? -6.905 -5.928 -4.812 1.00 69.56 89 GLN A C 1
ATOM 721 O O . GLN A 1 89 ? -6.104 -6.830 -4.564 1.00 69.56 89 GLN A O 1
ATOM 726 N N . VAL A 1 90 ? -7.144 -4.947 -3.945 1.00 74.12 90 VAL A N 1
ATOM 727 C CA . VAL A 1 90 ? -6.672 -4.994 -2.563 1.00 74.12 90 VAL A CA 1
ATOM 728 C C . VAL A 1 90 ? -7.699 -5.788 -1.773 1.00 74.12 90 VAL A C 1
ATOM 730 O O . VAL A 1 90 ? -8.645 -5.219 -1.238 1.00 74.12 90 VAL A O 1
ATOM 733 N N . ASP A 1 91 ? -7.523 -7.109 -1.720 1.00 60.72 91 ASP A N 1
ATOM 734 C CA . ASP A 1 91 ? -8.483 -8.037 -1.104 1.00 60.72 91 ASP A CA 1
ATOM 735 C C . ASP A 1 91 ? -8.719 -7.771 0.377 1.00 60.72 91 ASP A C 1
ATOM 737 O O . ASP A 1 91 ? -9.830 -7.944 0.881 1.00 60.72 91 ASP A O 1
ATOM 741 N N . ARG A 1 92 ? -7.676 -7.348 1.095 1.00 67.44 92 ARG A N 1
ATOM 742 C CA . ARG A 1 92 ? -7.785 -7.045 2.517 1.00 67.44 92 ARG A CA 1
ATOM 743 C C . ARG A 1 92 ? -6.752 -6.024 2.955 1.00 67.44 92 ARG A C 1
ATOM 745 O O . ARG A 1 92 ? -5.578 -6.346 3.122 1.00 67.44 92 ARG A O 1
ATOM 752 N N . LEU A 1 93 ? -7.224 -4.823 3.268 1.00 71.50 93 LEU A N 1
ATOM 753 C CA . L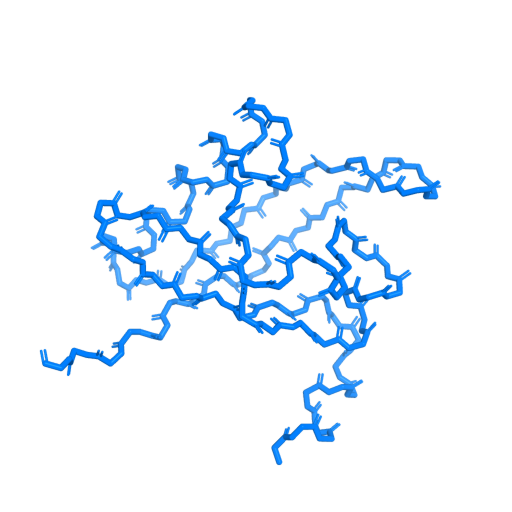EU A 1 93 ? -6.453 -3.870 4.053 1.00 71.50 93 LEU A CA 1
ATOM 754 C C . LEU A 1 93 ? -6.811 -4.004 5.533 1.00 71.50 93 LEU A C 1
ATOM 756 O O . LEU A 1 93 ? -7.972 -3.870 5.912 1.00 71.50 93 LEU A O 1
ATOM 760 N N . HIS A 1 94 ? -5.813 -4.249 6.378 1.00 67.25 94 HIS A N 1
ATOM 761 C CA . HIS A 1 94 ? -5.974 -4.320 7.826 1.00 67.25 94 HIS A CA 1
ATOM 762 C C . HIS A 1 94 ? -4.880 -3.492 8.503 1.00 67.25 94 HIS A C 1
ATOM 764 O O . HIS A 1 94 ? -3.697 -3.691 8.236 1.00 67.25 94 HIS A O 1
ATOM 770 N N . LEU A 1 95 ? -5.271 -2.559 9.375 1.00 62.81 95 LEU A N 1
ATOM 771 C CA . LEU A 1 95 ? -4.334 -1.728 10.126 1.00 62.81 95 LEU A CA 1
ATOM 772 C C . LEU A 1 95 ? -4.104 -2.338 11.510 1.00 62.81 95 LEU A C 1
ATOM 774 O O . LEU A 1 95 ? -4.999 -2.341 12.352 1.00 62.81 95 LEU A O 1
ATOM 778 N N . THR A 1 96 ? -2.890 -2.819 11.766 1.00 56.12 96 THR A N 1
ATOM 779 C CA . THR A 1 96 ? -2.458 -3.212 13.112 1.00 56.12 96 THR A CA 1
ATOM 780 C C . THR A 1 96 ? -1.755 -2.031 13.773 1.00 56.12 96 THR A C 1
ATOM 782 O O . THR A 1 96 ? -0.561 -1.820 13.571 1.00 56.12 96 THR A O 1
ATOM 785 N N . GLY A 1 97 ? -2.494 -1.235 14.542 1.00 47.81 97 GLY A N 1
ATOM 786 C CA . GLY A 1 97 ? -1.920 -0.211 15.414 1.00 47.81 97 GLY A CA 1
ATOM 787 C C . GLY A 1 97 ? -1.887 -0.707 16.856 1.00 47.81 97 GLY A C 1
ATOM 788 O O . GLY A 1 97 ? -2.943 -0.928 17.446 1.00 47.81 97 GLY A O 1
ATOM 789 N N . GLN A 1 98 ? -0.697 -0.866 17.439 1.00 37.19 98 GLN A N 1
ATOM 790 C CA . GLN A 1 98 ? -0.564 -0.972 18.891 1.00 37.19 98 GLN A CA 1
ATOM 791 C C . GLN A 1 98 ? -0.641 0.455 19.447 1.00 37.19 98 GLN A C 1
ATOM 793 O O . GLN A 1 98 ? 0.192 1.295 19.108 1.00 37.19 98 GLN A O 1
ATOM 798 N N . LYS A 1 99 ? -1.679 0.757 20.236 1.00 37.00 99 LYS A N 1
ATOM 799 C CA . LYS A 1 99 ? -1.697 1.983 21.043 1.00 37.00 99 LYS A CA 1
ATOM 800 C C . LYS A 1 99 ? -0.564 1.864 22.067 1.00 37.00 99 LYS A C 1
ATOM 802 O O . LYS A 1 99 ? -0.570 0.898 22.829 1.00 37.00 99 LYS A O 1
ATOM 807 N N . PHE A 1 100 ? 0.384 2.797 22.040 1.00 34.28 100 PHE A N 1
ATOM 808 C CA . PHE A 1 100 ? 1.250 3.078 23.185 1.00 34.28 100 PHE A CA 1
ATOM 809 C C . PHE A 1 100 ? 0.529 4.058 24.108 1.00 34.28 100 PHE A C 1
ATOM 811 O O . PHE A 1 100 ? -0.162 4.954 23.566 1.00 34.28 100 PHE A O 1
#

Radius of gyration: 13.16 Å; chains: 1; bounding box: 28×31×41 Å

Sequence (100 aa):
MQQFFNQISDIVVRMKVETENRFRYEMANESVLQKGSVSRNQFGKLVEEVHPKEYASFLNQKYSQVSFAKTSITFEDESTVPVGRVIGQVDRLHLTGQKF

pLDDT: mean 79.37, std 12.73, range [34.28, 94.75]

Organism: NCBI:txid2743772

Secondary structure (DSSP, 8-state):
-HHHHHH--S--EEEEE-GGG-EEEEEE-HHHHHHSS--GGGTT-BHHHHS-HHHHHHHHHHHHHHHHH-S-EEEEEEEEETTEEEEEEEEEE-------

Foldseek 3Di:
DQVVQQPDLDWDWAWDQDPPQWTATADIHVNCCVPNQDHPVRHRPTLPVRDDPVLSVVVSVQSVVCVVVVAWDKDWDWDAHPVGIDIDIPGTDHHDDDDD